Protein AF-A0A8R1EIJ6-F1 (afdb_monomer_lite)

Secondary structure (DSSP, 8-state):
-HHHHHHHHHHHHHHHHHHHHHHHHHHHHHHH-TTSEEETT-TTTHHHHHHHHHHHHHHHHHHHHHHHHHTT--HHHHHHHHHHHHHHHHTTSSEEETHHHHHHHHHHHHHHHHHHHHHS--

Sequence (122 aa):
MESQNFETLKTNIDALRGSIEILKNARNVIKESENGYVYTNDSQYTSIFERCQIERPEINKKLSIIQELLGNKVLAVSKLRELFDGFYTMITEVEVEESVVVYVTEIEEAFKILSDCVFLPR

Organism: Caenorhabditis japonica (NCBI:txid281687)

Radius of gyration: 15.43 Å; chains: 1; bounding box: 40×20×50 Å

pLDDT: mean 91.46, std 9.13, range [53.72, 98.12]

Foldseek 3Di:
DVVVLLVLLVVLLVVLVVLLVLLVVVLVVLVPDPVQKDFCPPPVNVVSLVSNVVCVVVNVVSLVSNCVSVPPVCPLSVQLVVLSVVLNVQSVDRMHGNVSNVSSVVNVVSSVVSVCVSPPDD

Structure (mmCIF, N/CA/C/O backbone):
data_AF-A0A8R1EIJ6-F1
#
_entry.id   AF-A0A8R1EIJ6-F1
#
loop_
_atom_site.group_PDB
_atom_site.id
_atom_site.type_symbol
_atom_site.label_atom_id
_atom_site.label_alt_id
_atom_site.label_comp_id
_atom_site.label_asym_id
_atom_site.la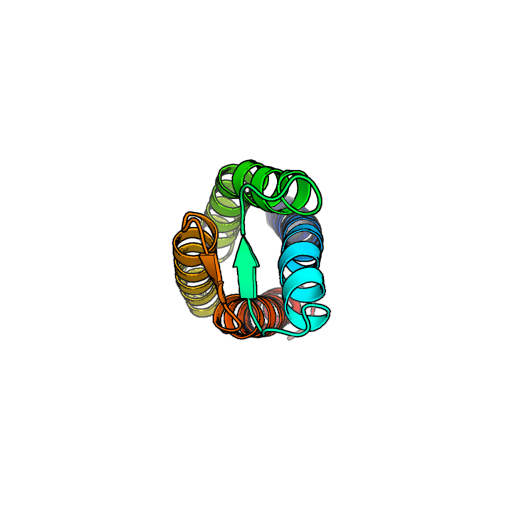bel_entity_id
_atom_site.label_seq_id
_atom_site.pdbx_PDB_ins_code
_atom_site.Cartn_x
_atom_site.Cartn_y
_atom_site.Cartn_z
_atom_site.occupancy
_atom_site.B_iso_or_equiv
_atom_site.auth_seq_id
_atom_site.auth_comp_id
_atom_site.auth_asym_id
_atom_site.auth_atom_id
_atom_site.pdbx_PDB_model_num
ATOM 1 N N . MET A 1 1 ? -11.505 8.496 28.017 1.00 56.06 1 MET A N 1
ATOM 2 C CA . MET A 1 1 ? -10.680 7.470 27.338 1.00 56.06 1 MET A CA 1
ATOM 3 C C . MET A 1 1 ? -11.186 7.163 25.936 1.00 56.06 1 MET A C 1
ATOM 5 O O . MET A 1 1 ? -10.383 7.213 25.021 1.00 56.06 1 MET A O 1
ATOM 9 N N . GLU A 1 2 ? -12.484 6.926 25.725 1.00 65.88 2 GLU A N 1
ATOM 10 C CA . GLU A 1 2 ? -13.013 6.547 24.397 1.00 65.88 2 GLU A CA 1
ATOM 11 C C . GLU A 1 2 ? -12.803 7.610 23.303 1.00 65.88 2 GLU A C 1
ATOM 13 O O . GLU A 1 2 ? -12.407 7.270 22.192 1.00 65.88 2 GLU A O 1
ATOM 18 N N . SER A 1 3 ? -12.956 8.899 23.627 1.00 75.00 3 SER A N 1
ATOM 19 C CA . SER A 1 3 ? -12.734 9.991 22.662 1.00 75.00 3 SER A CA 1
ATOM 20 C C . SER A 1 3 ? -11.279 10.084 22.175 1.00 75.00 3 SER A C 1
ATOM 22 O O . SER A 1 3 ? -11.047 10.303 20.992 1.00 75.00 3 SER A O 1
ATOM 24 N N . GLN A 1 4 ? -10.290 9.844 23.043 1.00 82.50 4 GLN A N 1
ATOM 25 C CA . GLN A 1 4 ? -8.875 9.925 22.660 1.00 82.50 4 GLN A CA 1
ATOM 26 C C . GLN A 1 4 ? -8.440 8.739 21.787 1.00 82.50 4 GLN A C 1
ATOM 28 O O . GLN A 1 4 ? -7.667 8.917 20.845 1.00 82.50 4 GLN A O 1
ATOM 33 N N . ASN A 1 5 ? -8.977 7.544 22.049 1.00 88.12 5 ASN A N 1
ATOM 34 C CA . ASN A 1 5 ? -8.739 6.370 21.207 1.00 88.12 5 ASN A CA 1
ATOM 35 C C . ASN A 1 5 ? -9.367 6.544 19.820 1.00 88.12 5 ASN A C 1
ATOM 37 O O . ASN A 1 5 ? -8.736 6.203 18.823 1.00 88.12 5 ASN A O 1
ATOM 41 N N . PHE A 1 6 ? -10.571 7.121 19.746 1.00 88.06 6 PHE A N 1
ATOM 42 C CA . PHE A 1 6 ? -11.231 7.409 18.474 1.00 88.06 6 PHE A CA 1
ATOM 43 C C . PHE A 1 6 ? -10.462 8.442 17.636 1.00 88.06 6 PHE A C 1
ATOM 45 O O . PHE A 1 6 ? -10.196 8.191 16.463 1.00 88.06 6 PHE A O 1
ATOM 52 N N . GLU A 1 7 ? -10.024 9.556 18.233 1.00 91.00 7 GLU A N 1
ATOM 53 C CA . GLU A 1 7 ? -9.213 10.559 17.522 1.00 91.00 7 GLU A CA 1
ATOM 54 C C . GLU A 1 7 ? -7.861 9.995 17.057 1.00 91.00 7 GLU A C 1
ATOM 56 O O . GLU A 1 7 ? -7.412 10.264 15.939 1.00 91.00 7 GLU A O 1
ATOM 61 N N . THR A 1 8 ? -7.227 9.149 17.877 1.00 93.06 8 THR A N 1
ATOM 62 C CA . THR A 1 8 ? -5.976 8.471 17.502 1.00 93.06 8 THR A CA 1
ATOM 63 C C . THR A 1 8 ? -6.199 7.518 16.328 1.00 93.06 8 THR A C 1
ATOM 65 O O . THR A 1 8 ? -5.418 7.517 15.374 1.00 93.06 8 THR A O 1
ATOM 68 N N . LEU A 1 9 ? -7.276 6.730 16.363 1.00 92.25 9 LEU A N 1
ATOM 69 C CA . LEU A 1 9 ? -7.648 5.815 15.288 1.00 92.25 9 LEU A CA 1
ATOM 70 C C . LEU A 1 9 ? -7.908 6.575 13.983 1.00 92.25 9 LEU A C 1
ATOM 72 O O . LEU A 1 9 ? -7.334 6.232 12.951 1.00 92.25 9 LEU A O 1
ATOM 76 N N . LYS A 1 10 ? -8.704 7.646 14.046 1.00 92.75 10 LYS A N 1
ATOM 77 C CA . LYS A 1 10 ? -9.000 8.516 12.906 1.00 92.75 10 LYS A CA 1
ATOM 78 C C . LYS A 1 10 ? -7.730 9.086 12.281 1.00 92.75 10 LYS A C 1
ATOM 80 O O . LYS A 1 10 ? -7.518 8.930 11.083 1.00 92.75 10 LYS A O 1
ATOM 85 N N . THR A 1 11 ? -6.854 9.655 13.107 1.00 95.19 11 THR A N 1
ATOM 86 C CA . THR A 1 11 ? -5.573 10.226 12.666 1.00 95.19 11 THR A CA 1
ATOM 87 C C . THR A 1 11 ? -4.720 9.194 11.925 1.00 95.19 11 THR A C 1
ATOM 89 O O . THR A 1 11 ? -4.134 9.500 10.889 1.00 95.19 11 THR A O 1
ATOM 92 N N . ASN A 1 12 ? -4.661 7.955 12.421 1.00 95.69 12 ASN A N 1
ATOM 93 C CA . ASN A 1 12 ? -3.875 6.902 11.778 1.00 95.69 12 ASN A CA 1
ATOM 94 C C . ASN A 1 12 ? -4.506 6.404 10.472 1.00 95.69 12 ASN A C 1
ATOM 96 O O . ASN A 1 12 ? -3.769 6.092 9.540 1.00 95.69 12 ASN A O 1
ATOM 100 N N . ILE A 1 13 ? -5.838 6.364 10.372 1.00 94.31 13 ILE A N 1
ATOM 101 C CA . ILE A 1 13 ? -6.531 6.021 9.121 1.00 94.31 13 ILE A CA 1
ATOM 102 C C . ILE A 1 13 ? -6.317 7.106 8.063 1.00 94.31 13 ILE A C 1
ATOM 104 O O . ILE A 1 13 ? -5.988 6.785 6.923 1.00 94.31 13 ILE A O 1
ATOM 108 N N . ASP A 1 14 ? -6.442 8.380 8.432 1.00 94.75 14 ASP A N 1
ATOM 109 C CA . ASP A 1 14 ? -6.197 9.495 7.513 1.00 94.75 14 ASP A CA 1
ATOM 110 C C . ASP A 1 14 ? -4.732 9.525 7.052 1.00 94.75 14 ASP A C 1
ATOM 112 O O . ASP A 1 14 ? -4.449 9.709 5.868 1.00 94.75 14 ASP A O 1
ATOM 116 N N . ALA A 1 15 ? -3.789 9.255 7.956 1.00 95.69 15 ALA A N 1
ATOM 117 C CA . ALA A 1 15 ? -2.381 9.146 7.596 1.00 95.69 15 ALA A CA 1
ATOM 118 C C . ALA A 1 15 ? -2.104 7.938 6.680 1.00 95.69 15 ALA A C 1
ATOM 120 O O . ALA A 1 15 ? -1.319 8.054 5.742 1.00 95.69 15 ALA A O 1
ATOM 121 N N . LEU A 1 16 ? -2.767 6.797 6.909 1.00 96.44 16 LEU A N 1
ATOM 122 C CA . LEU A 1 16 ? -2.647 5.614 6.052 1.00 96.44 16 LEU A CA 1
ATOM 123 C C . LEU A 1 16 ? -3.186 5.890 4.640 1.00 96.44 16 LEU A C 1
ATOM 125 O O . LEU A 1 16 ? -2.576 5.460 3.663 1.00 96.44 16 LEU A O 1
ATOM 129 N N . ARG A 1 17 ? -4.264 6.676 4.519 1.00 96.50 17 ARG A N 1
ATOM 130 C CA . ARG A 1 17 ? -4.770 7.169 3.228 1.00 96.50 17 ARG A CA 1
ATOM 131 C C . ARG A 1 17 ? -3.699 7.942 2.462 1.00 96.50 17 ARG A C 1
ATOM 133 O O . ARG A 1 17 ? -3.521 7.711 1.272 1.00 96.50 17 ARG A O 1
ATOM 140 N N . GLY A 1 18 ? -2.968 8.825 3.145 1.00 96.69 18 GLY A N 1
ATOM 141 C CA . GLY A 1 18 ? -1.862 9.579 2.550 1.00 96.69 18 GLY A CA 1
ATOM 142 C C . GLY A 1 18 ? -0.760 8.675 1.990 1.00 96.69 18 GLY A C 1
ATOM 143 O O . GLY A 1 18 ? -0.307 8.887 0.867 1.00 96.69 18 GLY A O 1
ATOM 144 N N . SER A 1 19 ? -0.381 7.626 2.724 1.00 97.00 19 SER A N 1
ATOM 145 C CA . SER A 1 19 ? 0.591 6.641 2.236 1.00 97.00 19 SER A CA 1
ATOM 146 C C . SER A 1 19 ? 0.062 5.854 1.026 1.00 97.00 19 SER A C 1
ATOM 148 O O . SER A 1 19 ? 0.807 5.622 0.079 1.00 97.00 19 SER A O 1
ATOM 150 N N . ILE A 1 20 ? -1.229 5.500 0.992 1.00 97.38 20 ILE A N 1
ATOM 151 C CA . ILE A 1 20 ? -1.850 4.827 -0.167 1.00 97.38 20 ILE A CA 1
ATOM 152 C C . ILE A 1 20 ? -1.824 5.723 -1.416 1.00 97.38 20 ILE A C 1
ATOM 154 O O . ILE A 1 20 ? -1.546 5.233 -2.510 1.00 97.38 20 ILE A O 1
ATOM 158 N N . GLU A 1 21 ? -2.026 7.037 -1.272 1.00 97.31 21 GLU A N 1
ATOM 159 C CA . GLU A 1 21 ? -1.883 7.981 -2.393 1.00 97.31 21 GLU A CA 1
ATOM 160 C C . GLU A 1 21 ? -0.470 7.987 -2.989 1.00 97.31 21 GLU A C 1
ATOM 162 O O . GLU A 1 21 ? -0.310 8.142 -4.200 1.00 97.31 21 GLU A O 1
ATOM 167 N N . ILE A 1 22 ? 0.560 7.746 -2.176 1.00 97.12 22 ILE A N 1
ATOM 168 C CA . ILE A 1 22 ? 1.928 7.591 -2.677 1.00 97.12 22 ILE A CA 1
ATOM 169 C C . ILE A 1 22 ? 2.049 6.316 -3.521 1.00 97.12 22 ILE A C 1
ATOM 171 O O . ILE A 1 22 ? 2.609 6.379 -4.616 1.00 97.12 22 ILE A O 1
ATOM 175 N N . LEU A 1 23 ? 1.474 5.195 -3.070 1.00 97.38 23 LEU A N 1
ATOM 176 C CA . LEU A 1 23 ? 1.525 3.919 -3.799 1.00 97.38 23 LEU A CA 1
ATOM 177 C C . LEU A 1 23 ? 0.776 3.972 -5.137 1.00 97.38 23 LEU A C 1
ATOM 179 O O . LEU A 1 23 ? 1.171 3.326 -6.108 1.00 97.38 23 LEU A O 1
ATOM 183 N N . LYS A 1 24 ? -0.279 4.790 -5.228 1.00 97.44 24 LYS A N 1
ATOM 184 C CA . LYS A 1 24 ? -1.015 5.014 -6.482 1.00 97.44 24 LYS A CA 1
ATOM 185 C C . LYS A 1 24 ? -0.135 5.593 -7.587 1.00 97.44 24 LYS A C 1
ATOM 187 O O . LYS A 1 24 ? -0.417 5.329 -8.753 1.00 97.44 24 LYS A O 1
ATOM 192 N N . ASN A 1 25 ? 0.946 6.301 -7.256 1.00 96.25 25 ASN A N 1
ATOM 193 C CA . ASN A 1 25 ? 1.898 6.768 -8.265 1.00 96.25 25 ASN A CA 1
ATOM 194 C C . ASN A 1 25 ? 2.627 5.600 -8.941 1.00 96.25 25 ASN A C 1
ATOM 196 O O . ASN A 1 25 ? 2.748 5.604 -10.162 1.00 96.25 25 ASN A O 1
ATOM 200 N N . ALA A 1 26 ? 3.031 4.573 -8.180 1.00 95.12 26 ALA A N 1
ATOM 201 C CA . ALA A 1 26 ? 3.630 3.365 -8.748 1.00 95.12 26 ALA A CA 1
ATOM 202 C C . ALA A 1 26 ? 2.647 2.667 -9.698 1.00 95.12 26 ALA A C 1
ATOM 204 O O . ALA A 1 26 ? 2.993 2.359 -10.832 1.00 95.12 26 ALA A O 1
ATOM 205 N N . ARG A 1 27 ? 1.380 2.518 -9.288 1.00 96.00 27 ARG A N 1
ATOM 206 C CA . ARG A 1 27 ? 0.323 1.987 -10.165 1.00 96.00 27 ARG A CA 1
ATOM 207 C C . ARG A 1 27 ? 0.173 2.788 -11.459 1.00 96.00 27 ARG A C 1
ATOM 209 O O . ARG A 1 27 ? 0.023 2.188 -12.518 1.00 96.00 27 ARG A O 1
ATOM 216 N N . ASN A 1 28 ? 0.119 4.116 -11.371 1.00 95.75 28 ASN A N 1
ATOM 217 C CA . ASN A 1 28 ? -0.136 4.964 -12.536 1.00 95.75 28 ASN A CA 1
ATOM 218 C C . ASN A 1 28 ? 0.986 4.829 -13.568 1.00 95.75 28 ASN A C 1
ATOM 220 O O . ASN A 1 28 ? 0.695 4.649 -14.743 1.00 95.75 28 ASN A O 1
ATOM 224 N N . VAL A 1 29 ? 2.240 4.791 -13.114 1.00 94.88 29 VAL A N 1
ATOM 225 C CA . VAL A 1 29 ? 3.395 4.539 -13.983 1.00 94.88 29 VAL A CA 1
ATOM 226 C C . VAL A 1 29 ? 3.280 3.204 -14.718 1.00 94.88 29 VAL A C 1
ATOM 228 O O . VAL A 1 29 ? 3.499 3.158 -15.923 1.00 94.88 29 VAL A O 1
ATOM 231 N N . ILE A 1 30 ? 2.894 2.124 -14.028 1.00 94.50 30 ILE A N 1
ATOM 232 C CA . ILE A 1 30 ? 2.704 0.821 -14.685 1.00 94.50 30 ILE A CA 1
ATOM 233 C C . ILE A 1 30 ? 1.568 0.877 -15.712 1.00 94.50 30 ILE A C 1
ATOM 235 O O . ILE A 1 30 ? 1.720 0.364 -16.813 1.00 94.50 30 ILE A O 1
ATOM 239 N N . LYS A 1 31 ? 0.447 1.534 -15.385 1.00 94.31 31 LYS A N 1
ATOM 240 C CA . LYS A 1 31 ? -0.693 1.685 -16.308 1.00 94.31 31 LYS A CA 1
ATOM 241 C C . LYS A 1 31 ? -0.375 2.520 -17.549 1.00 94.31 31 LYS A C 1
ATOM 243 O O . LYS A 1 31 ? -1.022 2.335 -18.573 1.00 94.31 31 LYS A O 1
ATOM 248 N N . GLU A 1 32 ? 0.544 3.471 -17.430 1.00 93.81 32 GLU A N 1
ATOM 249 C CA . GLU A 1 32 ? 0.985 4.336 -18.528 1.00 93.81 32 GLU A CA 1
ATOM 250 C C . GLU A 1 32 ? 2.119 3.705 -19.350 1.00 93.81 32 GLU A C 1
ATOM 252 O O . GLU A 1 32 ? 2.425 4.193 -20.437 1.00 93.81 32 GLU A O 1
ATOM 257 N N . SER A 1 33 ? 2.724 2.615 -18.865 1.00 92.69 33 SER A N 1
ATOM 258 C CA . SER A 1 33 ? 3.735 1.868 -19.610 1.00 92.69 33 SER A CA 1
ATOM 259 C C . SER A 1 33 ? 3.107 1.134 -20.792 1.00 92.69 33 SER A C 1
ATOM 261 O O . SER A 1 33 ? 2.166 0.359 -20.636 1.00 92.69 33 SER A O 1
ATOM 263 N N . GLU A 1 34 ? 3.686 1.309 -21.979 1.00 89.00 34 GLU A N 1
ATOM 264 C CA . GLU A 1 34 ? 3.269 0.594 -23.193 1.00 89.00 34 GLU A CA 1
ATOM 265 C C . GLU A 1 34 ? 3.503 -0.922 -23.097 1.00 89.00 34 GLU A C 1
ATOM 267 O O . GLU A 1 34 ? 2.827 -1.696 -23.773 1.00 89.00 34 GLU A O 1
ATOM 272 N N . ASN A 1 35 ? 4.448 -1.348 -22.254 1.00 88.88 35 ASN A N 1
ATOM 273 C CA . ASN A 1 35 ? 4.889 -2.740 -22.172 1.00 88.88 35 ASN A CA 1
ATOM 274 C C . ASN A 1 35 ? 4.275 -3.512 -20.991 1.00 88.88 35 ASN A C 1
ATOM 276 O O . ASN A 1 35 ? 4.559 -4.696 -20.838 1.00 88.88 35 ASN A O 1
ATOM 280 N N . GLY A 1 36 ? 3.474 -2.861 -20.137 1.00 89.75 36 GLY A N 1
ATOM 281 C CA . GLY A 1 36 ? 2.908 -3.484 -18.928 1.00 89.75 36 GLY A CA 1
ATOM 282 C C . GLY A 1 36 ? 3.915 -3.698 -17.786 1.00 89.75 36 GLY A C 1
ATOM 283 O O . GLY A 1 36 ? 3.594 -4.323 -16.776 1.00 89.75 36 GLY A O 1
ATOM 284 N N . TYR A 1 37 ? 5.133 -3.166 -17.911 1.00 93.62 37 TYR A N 1
ATOM 285 C CA . TYR A 1 37 ? 6.153 -3.184 -16.862 1.00 93.62 37 TYR A CA 1
ATOM 286 C C . TYR A 1 37 ? 7.039 -1.935 -16.912 1.00 93.62 37 TYR A C 1
ATOM 288 O O . TYR A 1 37 ? 7.085 -1.234 -17.927 1.00 93.62 37 TYR A O 1
ATOM 296 N N . VAL A 1 38 ? 7.761 -1.658 -15.825 1.00 95.75 38 VAL A N 1
ATOM 297 C CA . VAL A 1 38 ? 8.838 -0.652 -15.780 1.00 95.75 38 VAL A CA 1
ATOM 298 C C . VAL A 1 38 ? 10.009 -1.144 -14.935 1.00 95.75 38 VAL A C 1
ATOM 300 O O . VAL A 1 38 ? 9.856 -2.051 -14.119 1.00 95.75 38 VAL A O 1
ATOM 303 N N . TYR A 1 39 ? 11.166 -0.500 -15.083 1.00 95.06 39 TYR A N 1
ATOM 304 C CA . TYR A 1 39 ? 12.331 -0.780 -14.251 1.00 95.06 39 TYR A CA 1
ATOM 305 C C . TYR A 1 39 ? 12.432 0.186 -13.069 1.00 95.06 39 TYR A C 1
ATOM 307 O O . TYR A 1 39 ? 12.338 1.404 -13.232 1.00 95.06 39 TYR A O 1
ATOM 315 N N . THR A 1 40 ? 12.665 -0.348 -11.871 1.00 92.88 40 THR A N 1
ATOM 316 C CA . THR A 1 40 ? 12.762 0.445 -10.631 1.00 92.88 40 THR A CA 1
ATOM 317 C C . THR A 1 40 ? 14.015 1.308 -10.562 1.00 92.88 40 THR A C 1
ATOM 319 O O . THR A 1 40 ? 14.043 2.267 -9.798 1.00 92.88 40 THR A O 1
ATOM 322 N N . ASN A 1 41 ? 15.028 1.001 -11.373 1.00 92.50 41 ASN A N 1
ATOM 323 C CA . ASN A 1 41 ? 16.254 1.783 -11.522 1.00 92.50 41 ASN A CA 1
ATOM 324 C C . ASN A 1 41 ? 16.243 2.706 -12.755 1.00 92.50 41 ASN A C 1
ATOM 326 O O . ASN A 1 41 ? 17.253 3.354 -13.039 1.00 92.50 41 ASN A O 1
ATOM 330 N N . ASP A 1 42 ? 15.128 2.783 -13.491 1.00 93.81 42 ASP A N 1
ATOM 331 C CA . ASP A 1 42 ? 14.974 3.777 -14.546 1.00 93.81 42 ASP A CA 1
ATOM 332 C C . ASP A 1 42 ? 14.912 5.167 -13.910 1.00 93.81 42 ASP A C 1
ATOM 334 O O . ASP A 1 42 ? 14.086 5.423 -13.029 1.00 93.81 42 ASP A O 1
ATOM 338 N N . SER A 1 43 ? 15.764 6.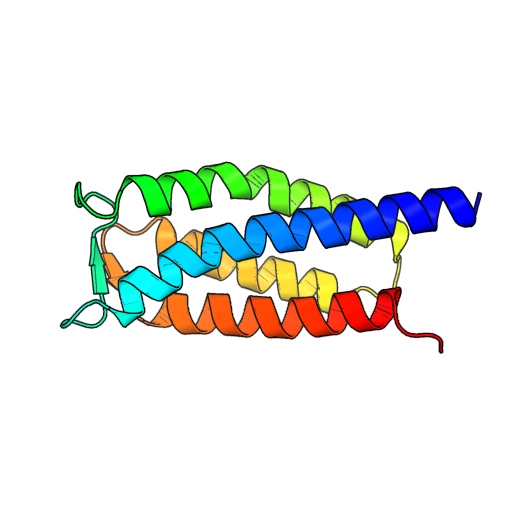087 -14.359 1.00 93.50 43 SER A N 1
ATOM 339 C CA . SER A 1 43 ? 15.799 7.476 -13.890 1.00 93.50 43 SER A CA 1
ATOM 340 C C . SER A 1 43 ? 14.438 8.190 -13.908 1.00 93.50 43 SER A C 1
ATOM 342 O O . SER A 1 43 ? 14.213 9.079 -13.087 1.00 93.50 43 SER A O 1
ATOM 344 N N . GLN A 1 44 ? 13.521 7.794 -14.799 1.00 93.19 44 GLN A N 1
ATOM 345 C CA . GLN A 1 44 ? 12.175 8.356 -14.885 1.00 93.19 44 GLN A CA 1
ATOM 346 C C . GLN A 1 44 ? 11.286 7.923 -13.708 1.00 93.19 44 GLN A C 1
ATOM 348 O O . GLN A 1 44 ? 10.454 8.705 -13.245 1.00 93.19 44 GLN A O 1
ATOM 353 N N . TYR A 1 45 ? 11.468 6.700 -13.202 1.00 93.75 45 TYR A N 1
ATOM 354 C CA . TYR A 1 45 ? 10.562 6.071 -12.233 1.00 93.75 45 TYR A CA 1
ATOM 355 C C . TYR A 1 45 ? 11.197 5.797 -10.867 1.00 93.75 45 TYR A C 1
ATOM 357 O O . TYR A 1 45 ? 10.474 5.614 -9.890 1.00 93.75 45 TYR A O 1
ATOM 365 N N . THR A 1 46 ? 12.529 5.820 -10.765 1.00 94.19 46 THR A N 1
ATOM 366 C CA . THR A 1 46 ? 13.290 5.478 -9.548 1.00 94.19 46 THR A CA 1
ATOM 367 C C . THR A 1 46 ? 12.759 6.214 -8.320 1.00 94.19 46 THR A C 1
ATOM 369 O O . THR A 1 46 ? 12.425 5.592 -7.312 1.00 94.19 46 THR A O 1
ATOM 372 N N . SER A 1 47 ? 12.558 7.531 -8.432 1.00 96.12 47 SER A N 1
ATOM 373 C CA . SER A 1 47 ? 12.064 8.353 -7.317 1.00 96.12 47 SER A CA 1
ATOM 374 C C . SER A 1 47 ? 10.680 7.935 -6.796 1.00 96.12 47 SER A C 1
ATOM 376 O O . SER A 1 47 ? 10.366 8.146 -5.623 1.00 96.12 47 SER A O 1
ATOM 378 N N . ILE A 1 48 ? 9.842 7.325 -7.640 1.00 96.31 48 ILE A N 1
ATOM 379 C CA . ILE A 1 48 ? 8.494 6.874 -7.277 1.00 96.31 48 ILE A CA 1
ATOM 380 C C . ILE A 1 48 ? 8.585 5.617 -6.414 1.00 96.31 48 ILE A C 1
ATOM 382 O O . ILE A 1 48 ? 7.958 5.553 -5.353 1.00 96.31 48 ILE A O 1
ATOM 386 N N . PHE A 1 49 ? 9.396 4.642 -6.828 1.00 96.06 49 PHE A N 1
ATOM 387 C CA . PHE A 1 49 ? 9.587 3.401 -6.080 1.00 96.06 49 PHE A CA 1
ATOM 388 C C . PHE A 1 49 ? 10.362 3.628 -4.781 1.00 96.06 49 PHE A C 1
ATOM 390 O O . PHE A 1 49 ? 9.955 3.113 -3.740 1.00 96.06 49 PHE A O 1
ATOM 397 N N . GLU A 1 50 ? 11.394 4.476 -4.791 1.00 95.88 50 GLU A N 1
ATOM 398 C CA . GLU A 1 50 ? 12.101 4.891 -3.572 1.00 95.88 50 GLU A CA 1
ATOM 399 C C . GLU A 1 50 ? 11.145 5.514 -2.552 1.00 95.88 50 GLU A C 1
ATOM 401 O O . GLU A 1 50 ? 11.154 5.153 -1.373 1.00 95.88 50 GLU A O 1
ATOM 406 N N . ARG A 1 51 ? 10.257 6.407 -3.003 1.00 97.00 51 ARG A N 1
ATOM 407 C CA . ARG A 1 51 ? 9.264 7.023 -2.121 1.00 97.00 51 ARG A CA 1
ATOM 408 C C . ARG A 1 51 ? 8.285 5.999 -1.552 1.00 97.00 51 ARG A C 1
ATOM 410 O O . ARG A 1 51 ? 7.943 6.091 -0.376 1.00 97.00 51 ARG A O 1
ATOM 417 N N . CYS A 1 52 ? 7.874 5.003 -2.337 1.00 97.06 52 CYS A N 1
ATOM 418 C CA . CYS A 1 52 ? 7.058 3.901 -1.826 1.00 97.06 52 CYS A CA 1
ATOM 419 C C . CYS A 1 52 ? 7.796 3.126 -0.723 1.00 97.06 52 CYS A C 1
ATOM 421 O O . CYS A 1 52 ? 7.203 2.848 0.321 1.00 97.06 52 CYS A O 1
ATOM 423 N N . GLN A 1 53 ? 9.084 2.815 -0.917 1.00 96.12 53 GLN A N 1
ATOM 424 C CA . GLN A 1 53 ? 9.908 2.109 0.075 1.00 96.12 53 GLN A CA 1
ATOM 425 C C . GLN A 1 53 ? 10.069 2.912 1.375 1.00 96.12 53 GLN A C 1
ATOM 427 O O . GLN A 1 53 ? 9.988 2.339 2.462 1.00 96.12 53 GLN A O 1
ATOM 432 N N . ILE A 1 54 ? 10.218 4.238 1.283 1.00 96.62 54 ILE A N 1
ATOM 433 C CA . ILE A 1 54 ? 10.274 5.137 2.450 1.00 96.62 54 ILE A CA 1
ATOM 434 C C . ILE A 1 54 ? 8.973 5.086 3.268 1.00 96.62 54 ILE A C 1
ATOM 436 O O . ILE A 1 54 ? 9.020 5.143 4.497 1.00 96.62 54 ILE A O 1
ATOM 440 N N . GLU A 1 55 ? 7.816 4.926 2.620 1.00 96.56 55 GLU A N 1
ATOM 441 C CA . GLU A 1 55 ? 6.517 4.834 3.304 1.00 96.56 55 GLU A CA 1
ATOM 442 C C . GLU A 1 55 ? 6.299 3.504 4.043 1.00 96.56 55 GLU A C 1
ATOM 444 O O . GLU A 1 55 ? 5.482 3.438 4.964 1.00 96.56 55 GLU A O 1
ATOM 449 N N . ARG A 1 56 ? 7.033 2.438 3.699 1.00 97.12 56 ARG A N 1
ATOM 450 C CA . ARG A 1 56 ? 6.844 1.097 4.280 1.00 97.12 56 ARG A CA 1
ATOM 451 C C . ARG A 1 56 ? 6.870 1.063 5.817 1.00 97.12 56 ARG A C 1
ATOM 453 O O . ARG A 1 56 ? 5.922 0.536 6.409 1.00 97.12 56 ARG A O 1
ATOM 460 N N . PRO A 1 57 ? 7.906 1.584 6.509 1.00 97.25 57 PRO A N 1
ATOM 461 C CA . PRO A 1 57 ? 7.927 1.598 7.975 1.00 97.25 57 PRO A CA 1
ATOM 462 C C . PRO A 1 57 ? 6.759 2.395 8.565 1.00 97.25 57 PRO A C 1
ATOM 464 O O . PRO A 1 57 ? 6.184 2.011 9.587 1.00 97.25 57 PRO A O 1
ATOM 467 N N . GLU A 1 58 ? 6.373 3.476 7.895 1.00 96.38 58 GLU A N 1
ATOM 468 C CA . GLU A 1 58 ? 5.304 4.367 8.316 1.00 96.38 58 GLU A CA 1
ATOM 469 C C . GLU A 1 58 ? 3.919 3.719 8.186 1.00 96.38 58 GLU A C 1
ATOM 471 O O . GLU A 1 58 ? 3.093 3.870 9.092 1.00 96.38 58 GLU A O 1
ATOM 476 N N . ILE A 1 59 ? 3.673 2.949 7.124 1.00 97.44 59 ILE A N 1
ATOM 477 C CA . ILE A 1 59 ? 2.477 2.111 6.966 1.00 97.44 59 ILE A CA 1
ATOM 478 C C . ILE A 1 59 ? 2.427 1.044 8.063 1.00 97.44 59 ILE A C 1
ATOM 480 O O . ILE A 1 59 ? 1.417 0.916 8.758 1.00 97.44 59 ILE A O 1
ATOM 484 N N . ASN A 1 60 ? 3.531 0.324 8.279 1.00 96.56 60 ASN A N 1
ATOM 485 C CA . ASN A 1 60 ? 3.596 -0.744 9.278 1.00 96.56 60 ASN A CA 1
ATOM 486 C C . ASN A 1 60 ? 3.293 -0.245 10.692 1.00 96.56 60 ASN A C 1
ATOM 488 O O . ASN A 1 60 ? 2.541 -0.890 11.427 1.00 96.56 60 ASN A O 1
ATOM 492 N N . LYS A 1 61 ? 3.827 0.925 11.055 1.00 96.81 61 LYS A N 1
ATOM 493 C CA . LYS A 1 61 ? 3.548 1.586 12.332 1.00 96.81 61 LYS A CA 1
ATOM 494 C C . LYS A 1 61 ? 2.064 1.927 12.487 1.00 96.81 61 LYS A C 1
ATOM 496 O O . LYS A 1 61 ? 1.474 1.607 13.518 1.00 96.81 61 LYS A O 1
ATOM 501 N N . LYS A 1 62 ? 1.449 2.530 11.464 1.00 95.31 62 LYS A N 1
ATOM 502 C CA . LYS A 1 62 ? 0.024 2.909 11.478 1.00 95.31 62 LYS A CA 1
ATOM 503 C C . LYS A 1 62 ? -0.877 1.687 11.615 1.00 95.31 62 LYS A C 1
ATOM 505 O O . LYS A 1 62 ? -1.774 1.686 12.452 1.00 95.31 62 LYS A O 1
ATOM 510 N N . LEU A 1 63 ? -0.602 0.620 10.861 1.00 94.62 63 LEU A N 1
ATOM 511 C CA . LEU A 1 63 ? -1.356 -0.632 10.957 1.00 94.62 63 LEU A CA 1
ATOM 512 C C . LEU A 1 63 ? -1.249 -1.260 12.350 1.00 94.62 63 LEU A C 1
ATOM 514 O O . LEU A 1 63 ? -2.222 -1.845 12.814 1.00 94.62 63 LEU A O 1
ATOM 518 N N . SER A 1 64 ? -0.108 -1.140 13.038 1.00 94.25 64 SER A N 1
ATOM 519 C CA . SER A 1 64 ? 0.041 -1.656 14.409 1.00 94.25 64 SER A CA 1
ATOM 520 C C . SER A 1 64 ? -0.805 -0.869 15.403 1.00 94.25 64 SER A C 1
ATOM 522 O O . SER A 1 64 ? -1.519 -1.467 16.199 1.00 94.25 64 SER A O 1
ATOM 524 N N . ILE A 1 65 ? -0.820 0.460 15.293 1.00 94.25 65 ILE A N 1
ATOM 525 C CA . ILE A 1 65 ? -1.661 1.308 16.147 1.00 94.25 65 ILE A CA 1
ATOM 526 C C . ILE A 1 65 ? -3.149 1.025 15.893 1.00 94.25 65 ILE A C 1
ATOM 528 O O . I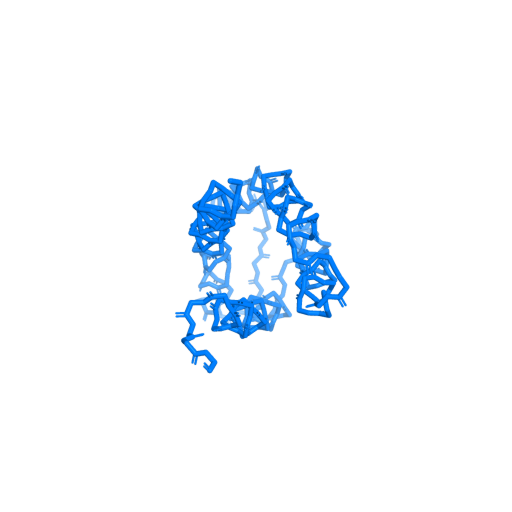LE A 1 65 ? -3.924 0.848 16.830 1.00 94.25 65 ILE A O 1
ATOM 532 N N . ILE A 1 66 ? -3.563 0.938 14.625 1.00 92.69 66 ILE A N 1
ATOM 533 C CA . ILE A 1 66 ? -4.953 0.632 14.251 1.00 92.69 66 ILE A CA 1
ATOM 534 C C . ILE A 1 66 ? -5.370 -0.743 14.796 1.00 92.69 66 ILE A C 1
ATOM 536 O O . ILE A 1 66 ? -6.455 -0.878 15.358 1.00 92.69 66 ILE A O 1
ATOM 540 N N . GLN A 1 67 ? -4.503 -1.751 14.664 1.00 90.94 67 GLN A N 1
ATOM 541 C CA . GLN A 1 67 ? -4.706 -3.099 15.198 1.00 90.94 67 GLN A CA 1
ATOM 542 C C . GLN A 1 67 ? -4.944 -3.080 16.715 1.00 90.94 67 GLN A C 1
ATOM 544 O O . GLN A 1 67 ? -5.904 -3.682 17.194 1.00 90.94 67 GLN A O 1
ATOM 549 N N . GLU A 1 68 ? -4.086 -2.386 17.466 1.00 91.19 68 GLU A N 1
ATOM 550 C CA . GLU A 1 68 ? -4.185 -2.273 18.925 1.00 91.19 68 GLU A CA 1
ATOM 551 C C . GLU A 1 68 ? -5.495 -1.602 19.357 1.00 91.19 68 GLU A C 1
ATOM 553 O O . GLU A 1 68 ? -6.136 -2.047 20.309 1.00 91.19 68 GLU A O 1
ATOM 558 N N . LEU A 1 69 ? -5.931 -0.570 18.627 1.00 89.88 69 LEU A N 1
ATOM 559 C CA . LEU A 1 69 ? -7.152 0.177 18.934 1.00 89.88 69 LEU A CA 1
ATOM 560 C C . LEU A 1 69 ? -8.441 -0.567 18.545 1.00 89.88 69 LEU A C 1
ATOM 562 O O . LEU A 1 69 ? -9.466 -0.390 19.203 1.00 89.88 69 LEU A O 1
ATOM 566 N N . LEU A 1 70 ? -8.416 -1.393 17.492 1.00 85.88 70 LEU A N 1
ATOM 567 C CA . LEU A 1 70 ? -9.582 -2.155 17.019 1.00 85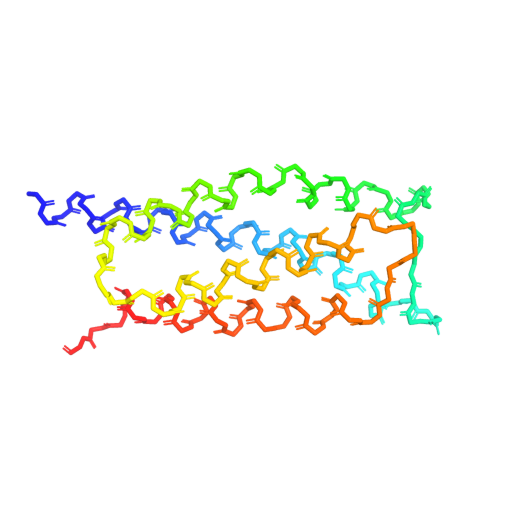.88 70 LEU A CA 1
ATOM 568 C C . LEU A 1 70 ? -9.724 -3.543 17.669 1.00 85.88 70 LEU A C 1
ATOM 570 O O . LEU A 1 70 ? -10.807 -4.141 17.604 1.00 85.88 70 LEU A O 1
ATOM 574 N N . GLY A 1 71 ? -8.668 -4.062 18.301 1.00 78.38 71 GLY A N 1
ATOM 575 C CA . GLY A 1 71 ? -8.676 -5.357 18.982 1.00 78.38 71 GLY A CA 1
ATOM 576 C C . GLY A 1 71 ? -9.055 -6.510 18.045 1.00 78.38 71 GLY A C 1
ATOM 577 O O . GLY A 1 71 ? -8.476 -6.680 16.982 1.00 78.38 71 GLY A O 1
ATOM 578 N N . ASN A 1 72 ? -10.054 -7.318 18.408 1.00 60.94 72 ASN A N 1
ATOM 579 C CA . ASN A 1 72 ? -10.375 -8.571 17.702 1.00 60.94 72 ASN A CA 1
ATOM 580 C C . ASN A 1 72 ? -11.146 -8.378 16.372 1.00 60.94 72 ASN A C 1
ATOM 582 O O . ASN A 1 72 ? -11.450 -9.356 15.692 1.00 60.94 72 ASN A O 1
ATOM 586 N N . LYS A 1 73 ? -11.494 -7.143 15.978 1.00 62.06 73 LYS A N 1
ATOM 587 C CA . LYS A 1 73 ? -12.288 -6.828 14.764 1.00 62.06 73 LYS A CA 1
ATOM 588 C C . LYS A 1 73 ? -11.425 -6.694 13.492 1.00 62.06 73 LYS A C 1
ATOM 590 O O . LYS A 1 73 ? -11.705 -5.885 12.616 1.00 62.06 73 LYS A O 1
ATOM 595 N N . VAL A 1 74 ? -10.350 -7.472 13.407 1.00 69.06 74 VAL A N 1
ATOM 596 C CA . VAL A 1 74 ? -9.096 -7.064 12.751 1.00 69.06 74 VAL A CA 1
ATOM 597 C C . VAL A 1 74 ? -8.855 -7.623 11.346 1.00 69.06 74 VAL A C 1
ATOM 599 O O . VAL A 1 74 ? -7.838 -7.310 10.735 1.00 69.06 74 VAL A O 1
ATOM 602 N N . LEU A 1 75 ? -9.775 -8.416 10.793 1.00 82.56 75 LEU A N 1
ATOM 603 C CA . LEU A 1 75 ? -9.554 -9.093 9.505 1.00 82.56 75 LEU A CA 1
ATOM 604 C C . LEU A 1 75 ? -9.164 -8.125 8.374 1.00 82.56 75 LEU A C 1
ATOM 606 O O . LEU A 1 75 ? -8.296 -8.448 7.568 1.00 82.56 75 LEU A O 1
ATOM 610 N N . ALA A 1 76 ? -9.734 -6.915 8.360 1.00 84.56 76 ALA A N 1
ATOM 611 C CA . ALA A 1 76 ? -9.374 -5.879 7.392 1.00 84.56 76 ALA A CA 1
ATOM 612 C C . ALA A 1 76 ? -7.921 -5.387 7.554 1.00 84.56 76 ALA A C 1
ATOM 614 O O . ALA A 1 76 ? -7.236 -5.159 6.562 1.00 84.56 76 ALA A O 1
ATOM 615 N N . VAL A 1 77 ? -7.426 -5.265 8.791 1.00 90.75 77 VAL A N 1
ATOM 616 C CA . VAL A 1 77 ? -6.040 -4.852 9.075 1.00 90.75 77 VAL A CA 1
ATOM 617 C C . VAL A 1 77 ? -5.061 -5.957 8.679 1.00 90.75 77 VAL A C 1
ATOM 619 O O . VAL A 1 77 ? -4.040 -5.668 8.059 1.00 90.75 77 VAL A O 1
ATOM 622 N N . SER A 1 78 ? -5.382 -7.219 8.977 1.00 90.75 78 SER A N 1
ATOM 623 C CA . SER A 1 78 ? -4.575 -8.371 8.553 1.00 90.75 78 SER A CA 1
ATOM 624 C C . SER A 1 78 ? -4.496 -8.481 7.030 1.00 90.75 78 SER A C 1
ATOM 626 O O . SER A 1 78 ? -3.395 -8.561 6.495 1.00 90.75 78 SER A O 1
ATOM 628 N N . LYS A 1 79 ? -5.632 -8.382 6.324 1.00 93.31 79 LYS A N 1
ATOM 629 C CA . LYS A 1 79 ? -5.658 -8.384 4.853 1.00 93.31 79 LYS A CA 1
ATOM 630 C C . LYS A 1 79 ? -4.852 -7.221 4.273 1.00 93.31 79 LYS A C 1
ATOM 632 O O . LYS A 1 79 ? -4.101 -7.424 3.328 1.00 93.31 79 LYS A O 1
ATOM 637 N N . LEU A 1 80 ? -4.949 -6.019 4.851 1.00 95.44 80 LEU A N 1
ATOM 638 C CA . LEU A 1 80 ? -4.120 -4.887 4.426 1.00 95.44 80 LEU A CA 1
ATOM 639 C C . LEU A 1 80 ? -2.626 -5.178 4.580 1.00 95.44 80 LEU A C 1
ATOM 641 O O . LEU A 1 80 ? -1.869 -4.872 3.668 1.00 95.44 80 LEU A O 1
ATOM 645 N N . ARG A 1 81 ? -2.192 -5.786 5.692 1.00 95.56 81 ARG A N 1
ATOM 646 C CA . ARG A 1 81 ? -0.780 -6.163 5.879 1.00 95.56 81 ARG A CA 1
ATOM 647 C C . ARG A 1 81 ? -0.297 -7.119 4.798 1.00 95.56 81 ARG A C 1
ATOM 649 O O . ARG A 1 81 ? 0.721 -6.839 4.181 1.00 95.56 81 ARG A O 1
ATOM 656 N N . GLU A 1 82 ? -1.054 -8.181 4.536 1.00 96.62 82 GLU A N 1
ATOM 657 C CA . GLU A 1 82 ? -0.726 -9.151 3.484 1.00 96.62 82 GLU A CA 1
ATOM 658 C C . GLU A 1 82 ? -0.594 -8.474 2.113 1.00 96.62 82 GLU A C 1
ATOM 660 O O . GLU A 1 82 ? 0.349 -8.740 1.369 1.00 96.62 82 GLU A O 1
ATOM 665 N N . LEU A 1 83 ? -1.509 -7.555 1.796 1.00 98.06 83 LEU A N 1
ATOM 666 C CA . LEU A 1 83 ? -1.484 -6.803 0.545 1.00 98.06 83 LEU A CA 1
ATOM 667 C C . LEU A 1 83 ? -0.293 -5.850 0.441 1.00 98.06 83 LEU A C 1
ATOM 669 O O . LEU A 1 83 ? 0.343 -5.789 -0.609 1.00 98.06 83 LEU A O 1
ATOM 673 N N . PHE A 1 84 ? 0.018 -5.111 1.509 1.00 98.06 84 PHE A N 1
ATOM 674 C CA . PHE A 1 84 ? 1.194 -4.247 1.533 1.00 98.06 84 PHE A CA 1
ATOM 675 C C . PHE A 1 84 ? 2.476 -5.067 1.411 1.00 98.06 84 PHE A C 1
ATOM 677 O O . PHE A 1 84 ? 3.355 -4.679 0.650 1.00 98.06 84 PHE A O 1
ATOM 684 N N . ASP A 1 85 ? 2.591 -6.199 2.107 1.00 97.25 85 ASP A N 1
ATOM 685 C CA . ASP A 1 85 ? 3.767 -7.063 2.001 1.00 97.25 85 ASP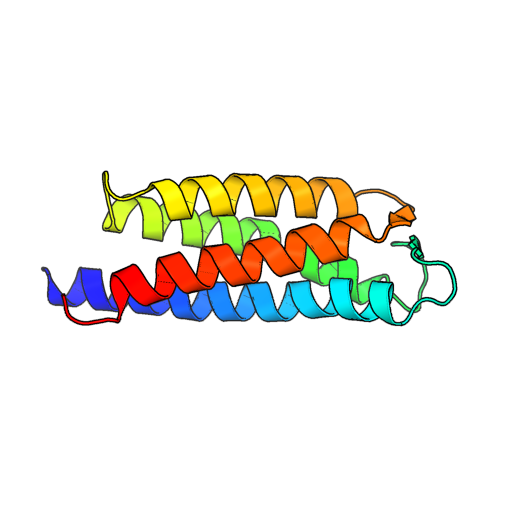 A CA 1
ATOM 686 C C . ASP A 1 85 ? 3.946 -7.587 0.572 1.00 97.25 85 ASP A C 1
ATOM 688 O O . ASP A 1 85 ? 5.043 -7.472 0.029 1.00 97.25 85 ASP A O 1
ATOM 692 N N . GLY A 1 86 ? 2.869 -8.047 -0.074 1.00 97.06 86 GLY A N 1
ATOM 693 C CA . GLY A 1 86 ? 2.897 -8.444 -1.483 1.00 97.06 86 GLY A CA 1
ATOM 694 C C . GLY A 1 86 ? 3.309 -7.300 -2.414 1.00 97.06 86 GLY A C 1
ATOM 695 O O . GLY A 1 86 ? 4.229 -7.464 -3.214 1.00 97.06 86 GLY A O 1
ATOM 696 N N . PHE A 1 87 ? 2.711 -6.114 -2.259 1.00 97.75 87 PHE A N 1
ATOM 697 C CA . PHE A 1 87 ? 3.107 -4.911 -3.001 1.00 97.75 87 PHE A CA 1
ATOM 698 C C . PHE A 1 87 ? 4.601 -4.606 -2.836 1.00 97.75 87 PHE A C 1
ATOM 700 O O . PHE A 1 87 ? 5.303 -4.388 -3.823 1.00 97.75 87 PHE A O 1
ATOM 707 N N . TYR A 1 88 ? 5.098 -4.609 -1.595 1.00 97.38 88 TYR A N 1
ATOM 708 C CA . TYR A 1 88 ? 6.485 -4.278 -1.292 1.00 97.38 88 TYR A CA 1
ATOM 709 C C . TYR A 1 88 ? 7.471 -5.315 -1.809 1.00 97.38 88 TYR A C 1
ATOM 711 O O . TYR A 1 88 ? 8.553 -4.921 -2.231 1.00 97.38 88 TYR A O 1
ATOM 719 N N . THR A 1 89 ? 7.105 -6.597 -1.816 1.00 95.75 89 THR A N 1
ATOM 720 C CA . THR A 1 89 ? 7.888 -7.643 -2.479 1.00 95.75 89 THR A CA 1
ATOM 721 C C . THR A 1 89 ? 7.993 -7.380 -3.979 1.00 95.75 89 THR A C 1
ATOM 723 O O . THR A 1 89 ? 9.091 -7.443 -4.521 1.00 95.75 89 THR A O 1
ATOM 726 N N . MET A 1 90 ? 6.897 -7.010 -4.647 1.00 94.12 90 MET A N 1
ATOM 727 C CA . MET A 1 90 ? 6.944 -6.729 -6.086 1.00 94.12 90 MET A CA 1
ATOM 728 C C . MET A 1 90 ? 7.827 -5.521 -6.404 1.00 94.12 90 MET A C 1
ATOM 730 O O . MET A 1 90 ? 8.662 -5.586 -7.296 1.00 94.12 90 MET A O 1
ATOM 734 N N . ILE A 1 91 ? 7.697 -4.420 -5.659 1.00 94.19 91 ILE A N 1
ATOM 735 C CA . ILE A 1 91 ? 8.459 -3.196 -5.952 1.00 94.19 91 ILE A CA 1
ATOM 736 C C . ILE A 1 91 ? 9.916 -3.218 -5.459 1.00 94.19 91 ILE A C 1
ATOM 738 O O . ILE A 1 91 ? 10.618 -2.217 -5.607 1.00 94.19 91 ILE A O 1
ATOM 742 N N . THR A 1 92 ? 10.374 -4.306 -4.826 1.00 93.25 92 THR A N 1
ATOM 743 C CA . THR A 1 92 ? 11.811 -4.536 -4.583 1.00 93.25 92 THR A CA 1
ATOM 744 C C . THR A 1 92 ? 12.517 -5.198 -5.759 1.00 93.25 92 THR A C 1
ATOM 746 O O . THR A 1 92 ? 13.747 -5.180 -5.802 1.00 93.25 92 THR A O 1
ATOM 749 N N . GLU A 1 93 ? 11.766 -5.764 -6.702 1.00 92.38 93 GLU A N 1
ATOM 750 C CA . GLU A 1 93 ? 12.331 -6.335 -7.918 1.00 92.38 93 GLU A CA 1
ATOM 751 C C . GLU A 1 93 ? 12.838 -5.232 -8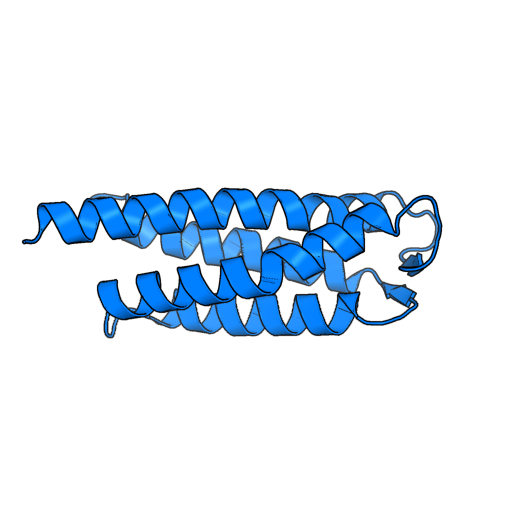.862 1.00 92.38 93 GLU A C 1
ATOM 753 O O . GLU A 1 93 ? 12.429 -4.067 -8.801 1.00 92.38 93 GLU A O 1
ATOM 758 N N . VAL A 1 94 ? 13.777 -5.590 -9.742 1.00 91.19 94 VAL A N 1
ATOM 759 C CA . VAL A 1 94 ? 14.319 -4.648 -10.737 1.00 91.19 94 VAL A CA 1
ATOM 760 C C . VAL A 1 94 ? 13.267 -4.319 -11.793 1.00 91.19 94 VAL A C 1
ATOM 762 O O . VAL A 1 94 ? 13.152 -3.167 -12.202 1.00 91.19 94 VAL A O 1
ATOM 765 N N . GLU A 1 95 ? 12.497 -5.320 -12.211 1.00 95.38 95 GLU A N 1
ATOM 766 C CA . GLU A 1 95 ? 11.386 -5.199 -13.151 1.00 95.38 95 GLU A CA 1
ATOM 767 C C . GLU A 1 95 ? 10.070 -5.331 -12.385 1.00 95.38 95 GLU A C 1
ATOM 769 O O . GLU A 1 95 ? 9.875 -6.281 -11.629 1.00 95.38 95 GLU A O 1
ATOM 774 N N . VAL A 1 96 ? 9.181 -4.358 -12.559 1.00 93.81 96 VAL A N 1
ATOM 775 C CA . VAL A 1 96 ? 7.881 -4.314 -11.892 1.00 93.81 96 VAL A CA 1
ATOM 776 C C . VAL A 1 96 ? 6.784 -4.406 -12.934 1.00 93.81 96 VAL A C 1
ATOM 778 O O . VAL A 1 96 ? 6.690 -3.553 -13.813 1.00 93.81 96 VAL A O 1
ATOM 781 N N . GLU A 1 97 ? 5.938 -5.420 -12.792 1.00 93.25 97 GLU A N 1
ATOM 782 C CA . GLU A 1 97 ? 4.880 -5.779 -13.738 1.00 93.25 97 GLU A CA 1
ATOM 783 C C . GLU A 1 97 ? 3.481 -5.303 -13.290 1.00 93.25 97 GLU A C 1
ATOM 785 O O . GLU A 1 97 ? 3.278 -4.791 -12.181 1.00 93.25 97 GLU A O 1
ATOM 790 N N . GLU A 1 98 ? 2.473 -5.553 -14.134 1.00 93.25 98 GLU A N 1
ATOM 791 C CA . GLU A 1 98 ? 1.053 -5.235 -13.908 1.00 93.25 98 GLU A CA 1
ATOM 792 C C . GLU A 1 98 ? 0.471 -5.750 -12.583 1.00 93.25 98 GLU A C 1
ATOM 794 O O . GLU A 1 98 ? -0.506 -5.194 -12.081 1.00 93.25 98 GLU A O 1
ATOM 799 N N . SER A 1 99 ? 1.063 -6.770 -11.961 1.00 92.56 99 SER A N 1
ATOM 800 C CA . SER A 1 99 ? 0.624 -7.267 -10.649 1.00 92.56 99 SER A CA 1
ATOM 801 C C . SER A 1 99 ? 0.617 -6.178 -9.564 1.00 92.56 99 SER A C 1
ATOM 803 O O . SER A 1 99 ? -0.244 -6.196 -8.682 1.00 92.56 99 SER A O 1
ATOM 805 N N . VAL A 1 100 ? 1.485 -5.161 -9.657 1.00 94.75 100 VAL A N 1
ATOM 806 C CA . VAL A 1 100 ? 1.449 -3.989 -8.764 1.00 94.75 100 VAL A CA 1
ATOM 807 C C . VAL A 1 100 ? 0.138 -3.216 -8.884 1.00 94.75 100 VAL A C 1
ATOM 809 O O . VAL A 1 100 ? -0.374 -2.704 -7.886 1.00 94.75 100 VAL A O 1
ATOM 812 N N . VAL A 1 101 ? -0.457 -3.167 -10.077 1.00 96.00 101 VAL A N 1
ATOM 813 C CA . VAL A 1 101 ? -1.764 -2.537 -10.288 1.00 96.00 101 VAL A CA 1
ATOM 814 C C . VAL A 1 101 ? -2.852 -3.264 -9.508 1.00 96.00 101 VAL A C 1
ATOM 816 O O . VAL A 1 101 ? -3.704 -2.609 -8.897 1.00 96.00 101 VAL A O 1
ATOM 819 N N . VAL A 1 102 ? -2.805 -4.598 -9.500 1.00 96.31 102 VAL A N 1
ATOM 820 C CA . VAL A 1 102 ? -3.743 -5.440 -8.749 1.00 96.31 102 VAL A CA 1
ATOM 821 C C . VAL A 1 102 ? -3.587 -5.186 -7.253 1.00 96.31 102 VAL A C 1
ATOM 823 O O . VAL A 1 102 ? -4.569 -4.846 -6.598 1.00 96.31 102 VAL A O 1
ATOM 826 N N . TYR A 1 103 ? -2.356 -5.220 -6.731 1.00 97.75 103 TYR A N 1
ATOM 827 C CA . TYR A 1 103 ? -2.105 -4.954 -5.314 1.00 97.75 103 TYR A CA 1
ATOM 828 C C . TYR A 1 103 ? -2.606 -3.581 -4.869 1.00 97.75 103 TYR A C 1
ATOM 830 O O . TYR A 1 103 ? -3.306 -3.491 -3.866 1.00 97.75 103 TYR A O 1
ATOM 838 N N . VAL A 1 104 ? -2.300 -2.509 -5.607 1.00 97.25 104 VAL A N 1
ATOM 839 C CA . VAL A 1 104 ? -2.764 -1.162 -5.231 1.00 97.25 104 VAL A CA 1
ATOM 840 C C . VAL A 1 104 ? -4.292 -1.074 -5.252 1.00 97.25 104 VAL A C 1
ATOM 842 O O . VAL A 1 104 ? -4.876 -0.457 -4.364 1.00 97.25 104 VAL A O 1
ATOM 845 N N . THR A 1 105 ? -4.945 -1.732 -6.212 1.00 96.94 105 THR A N 1
ATOM 846 C CA . THR A 1 105 ? -6.414 -1.774 -6.288 1.00 96.94 105 THR A CA 1
ATOM 847 C C . THR A 1 105 ? -7.011 -2.513 -5.086 1.00 96.94 105 THR A C 1
ATOM 849 O O . THR A 1 105 ? -7.891 -1.976 -4.415 1.00 96.94 105 THR A O 1
ATOM 852 N N . GLU A 1 106 ? -6.488 -3.693 -4.744 1.00 97.75 106 GLU A N 1
ATOM 853 C CA . GLU A 1 106 ? -6.943 -4.451 -3.570 1.00 97.75 106 GLU A CA 1
ATOM 854 C C . GLU A 1 106 ? -6.663 -3.708 -2.252 1.00 97.75 106 GLU A C 1
ATOM 856 O O . GLU A 1 106 ? -7.467 -3.776 -1.319 1.00 97.75 106 GLU A O 1
ATOM 861 N N . ILE A 1 107 ? -5.552 -2.963 -2.163 1.00 98.12 107 ILE A N 1
ATOM 862 C CA . ILE A 1 107 ? -5.237 -2.107 -1.008 1.00 98.12 107 ILE A CA 1
ATOM 863 C C . ILE A 1 107 ? -6.300 -1.020 -0.848 1.00 98.12 107 ILE A C 1
ATOM 865 O O . ILE A 1 107 ? -6.788 -0.814 0.263 1.00 98.12 107 ILE A O 1
ATOM 869 N N . GLU A 1 108 ? -6.682 -0.332 -1.928 1.00 97.25 108 GLU A N 1
ATOM 870 C CA . GLU A 1 108 ? -7.720 0.705 -1.887 1.00 97.25 108 GLU A CA 1
ATOM 871 C C . GLU A 1 108 ? -9.072 0.137 -1.429 1.00 97.25 108 GLU A C 1
ATOM 873 O O . GLU A 1 108 ? -9.746 0.738 -0.587 1.00 97.25 108 GLU A O 1
ATOM 878 N N . GLU A 1 109 ? -9.453 -1.041 -1.923 1.00 95.38 109 GLU A N 1
ATOM 879 C CA . GLU A 1 109 ? -10.695 -1.716 -1.536 1.00 95.38 109 GLU A CA 1
ATOM 880 C C . GLU A 1 109 ? -10.688 -2.149 -0.065 1.00 95.38 109 GLU A C 1
ATOM 882 O O . GLU A 1 109 ? -11.619 -1.837 0.687 1.00 95.38 109 GLU A O 1
ATOM 887 N N . ALA A 1 110 ? -9.620 -2.814 0.381 1.00 94.69 110 ALA A N 1
ATOM 888 C CA . ALA A 1 110 ? -9.474 -3.239 1.769 1.00 94.69 110 ALA A CA 1
ATOM 889 C C . ALA A 1 110 ? -9.414 -2.036 2.727 1.00 94.69 110 ALA A C 1
ATOM 891 O O . ALA A 1 110 ? -10.006 -2.062 3.811 1.00 94.69 110 ALA A O 1
ATOM 892 N N . PHE A 1 111 ? -8.756 -0.950 2.314 1.00 95.38 111 PHE A N 1
ATOM 893 C CA . PHE A 1 111 ? -8.697 0.289 3.079 1.00 95.38 111 PHE A CA 1
ATOM 894 C C . PHE A 1 111 ? -10.067 0.956 3.192 1.00 95.38 111 PHE A C 1
ATOM 896 O O . PHE A 1 111 ? -10.428 1.425 4.272 1.00 95.38 111 PHE A O 1
ATOM 903 N N . LYS A 1 112 ? -10.863 0.957 2.119 1.00 93.75 112 LYS A N 1
ATOM 904 C CA . LYS A 1 112 ? -12.235 1.469 2.157 1.00 93.75 112 LYS A CA 1
ATOM 905 C C . LYS A 1 112 ? -13.079 0.717 3.186 1.00 93.75 112 LYS A C 1
ATOM 907 O O . LYS A 1 112 ? -13.711 1.356 4.020 1.00 93.75 112 LYS A O 1
ATOM 912 N N . ILE A 1 113 ? -13.015 -0.617 3.200 1.00 90.69 113 ILE A N 1
ATOM 913 C CA . ILE A 1 113 ? -13.727 -1.450 4.186 1.00 90.69 113 ILE A CA 1
ATOM 914 C C . ILE A 1 113 ? -13.305 -1.089 5.618 1.00 90.69 113 ILE A C 1
ATOM 916 O O . ILE A 1 113 ? -14.159 -0.931 6.495 1.00 90.69 113 ILE A O 1
ATOM 920 N N . LEU A 1 114 ? -11.999 -0.933 5.862 1.00 90.50 114 LEU A N 1
ATOM 921 C CA . LEU A 1 114 ? -11.476 -0.516 7.165 1.00 90.50 114 LEU A CA 1
ATOM 922 C C . LEU A 1 114 ? -12.000 0.872 7.565 1.00 90.50 114 LEU A C 1
ATOM 924 O O . LEU A 1 114 ? -12.462 1.052 8.690 1.00 90.50 114 LEU A O 1
ATOM 928 N N . SER A 1 115 ? -11.941 1.840 6.650 1.00 90.12 115 SER A N 1
ATOM 929 C CA . SER A 1 115 ? -12.386 3.215 6.882 1.00 90.12 115 SER A CA 1
ATOM 930 C C . SER A 1 115 ? -13.886 3.274 7.188 1.00 90.12 115 SER A C 1
ATOM 932 O O . SER A 1 115 ? -14.299 3.952 8.129 1.00 90.12 115 SER A O 1
ATOM 934 N N . ASP A 1 116 ? -14.698 2.530 6.440 1.00 88.25 116 ASP A N 1
ATOM 935 C CA . ASP A 1 116 ? -16.148 2.457 6.620 1.00 88.25 116 ASP A CA 1
ATOM 936 C C . ASP A 1 116 ? -16.511 1.836 7.978 1.00 88.25 116 ASP A C 1
ATOM 938 O O . ASP A 1 116 ? -17.395 2.336 8.672 1.00 88.25 116 ASP A O 1
ATOM 942 N N . CYS A 1 117 ? -15.771 0.812 8.426 1.00 81.31 117 CYS A N 1
ATOM 943 C CA . CYS A 1 117 ? -15.953 0.205 9.751 1.00 81.31 117 CYS A CA 1
ATOM 944 C C . CYS A 1 117 ? -15.714 1.171 10.920 1.00 81.31 117 CYS A C 1
ATOM 946 O O . CYS A 1 117 ? -16.192 0.902 12.026 1.00 81.31 117 CYS A O 1
ATOM 948 N N . VAL A 1 118 ? -14.945 2.240 10.701 1.00 82.19 118 VAL A N 1
ATOM 949 C CA . VAL A 1 118 ? -14.567 3.205 11.738 1.00 82.19 118 VAL A CA 1
ATOM 950 C C . VAL A 1 118 ? -15.423 4.466 11.700 1.00 82.19 118 VAL A C 1
ATOM 952 O O . VAL A 1 118 ? -15.745 5.000 12.760 1.00 82.19 118 VAL A O 1
ATOM 955 N N . PHE A 1 119 ? -15.802 4.943 10.513 1.00 80.25 119 PHE A N 1
ATOM 956 C CA . PHE A 1 119 ? -16.470 6.239 10.366 1.00 80.25 119 PHE A CA 1
ATOM 957 C C . PHE A 1 119 ? -17.966 6.172 10.076 1.00 80.25 119 PHE A C 1
ATOM 959 O O . PHE A 1 119 ? -18.638 7.192 10.234 1.00 80.25 119 PHE A O 1
ATOM 966 N N . LEU A 1 120 ? -18.509 5.026 9.660 1.00 70.69 120 LEU A N 1
ATOM 967 C CA . LEU A 1 120 ? -19.951 4.913 9.468 1.00 70.69 120 LEU A CA 1
ATOM 968 C C . LEU A 1 120 ? -20.643 4.594 10.803 1.00 70.69 120 LEU A C 1
ATOM 970 O O . LEU A 1 120 ? -20.206 3.682 11.515 1.00 70.69 120 LEU A O 1
ATOM 974 N N . PRO A 1 121 ? -21.721 5.319 11.162 1.00 53.88 121 PRO A N 1
ATOM 975 C CA . PRO A 1 121 ? -22.528 4.969 12.322 1.00 53.88 121 PRO A CA 1
ATOM 976 C C . PRO A 1 121 ? -23.133 3.574 12.112 1.00 53.88 121 PRO A C 1
ATOM 978 O O . PRO A 1 121 ? -23.695 3.294 11.053 1.00 53.88 121 PRO A O 1
ATOM 981 N N . ARG A 1 122 ? -22.972 2.699 13.111 1.00 53.72 122 ARG A N 1
ATOM 982 C CA . ARG A 1 122 ? -23.672 1.410 13.180 1.00 53.72 122 ARG A CA 1
ATOM 983 C C . ARG A 1 122 ? -25.090 1.590 13.694 1.00 53.72 122 ARG A C 1
ATOM 985 O O . ARG A 1 122 ? -25.258 2.415 14.619 1.00 53.72 122 ARG A O 1
#